Protein AF-A0A2C5R120-F1 (afdb_monomer_lite)

Radius of gyration: 17.55 Å; chains: 1; bounding box: 28×35×44 Å

Organism: NCBI:txid1890302

Foldseek 3Di:
DDDDDDDDDDDDPVVVVVVVVCVCVVVVLVVQLVVVQVVCCVVPVDGDDPVVSVVVVVD

InterPro domains:
  IPR021027 Transposase, putative, helix-turn-helix domain [PF12323] (1-45)

pLDDT: mean 92.47, std 5.33, range [69.62, 98.12]

Sequence (59 aa):
MILAKKVRLIPTPEQEKVLRNHAGAARFAYNYCKRMSDRYYKLFGKSVSQLALQKRFTK

Secondary structure (DSSP, 8-state):
------------HHHHHHHHHHTTHHHHHHHHHHHHHHHHHHHHSSPPPHHHHHHHH--

Structure (mmCIF, N/CA/C/O backbone):
data_AF-A0A2C5R120-F1
#
_entry.id   AF-A0A2C5R120-F1
#
loop_
_atom_site.group_PDB
_atom_site.id
_atom_site.type_symbol
_atom_site.label_atom_id
_atom_site.label_alt_id
_atom_site.label_comp_id
_atom_site.label_asym_id
_atom_site.label_entity_id
_atom_site.label_seq_id
_atom_site.pdbx_PDB_ins_code
_atom_site.Cartn_x
_atom_site.Cartn_y
_atom_site.Cartn_z
_atom_site.occupancy
_atom_site.B_iso_or_equiv
_atom_site.auth_seq_id
_atom_site.auth_comp_id
_atom_site.auth_asym_id
_atom_site.auth_atom_id
_atom_site.pdbx_PDB_model_num
ATOM 1 N N . MET A 1 1 ? -6.050 -26.919 7.582 1.00 71.31 1 MET A N 1
ATOM 2 C CA . MET A 1 1 ? -7.126 -25.908 7.459 1.00 71.31 1 MET A CA 1
ATOM 3 C C . MET A 1 1 ? -6.769 -24.744 8.371 1.00 71.31 1 MET A C 1
ATOM 5 O O . MET A 1 1 ? -6.521 -24.997 9.541 1.00 71.31 1 MET A O 1
ATOM 9 N N . ILE A 1 2 ? -6.654 -23.512 7.868 1.00 80.69 2 ILE A N 1
ATOM 10 C CA . ILE A 1 2 ? -6.374 -22.354 8.736 1.00 80.69 2 ILE A CA 1
ATOM 11 C C . ILE A 1 2 ? -7.693 -21.940 9.399 1.00 80.69 2 ILE A C 1
ATOM 13 O O . ILE A 1 2 ? -8.638 -21.573 8.705 1.00 80.69 2 ILE A O 1
ATOM 17 N N . LEU A 1 3 ? -7.770 -22.031 10.729 1.00 85.75 3 LEU A N 1
ATOM 18 C CA . LEU A 1 3 ? -8.904 -21.531 11.509 1.00 85.75 3 LEU A CA 1
ATOM 19 C C . LEU A 1 3 ? -8.751 -20.018 11.700 1.00 85.75 3 LEU A C 1
ATOM 21 O O . LEU A 1 3 ? -7.758 -19.560 12.259 1.00 85.75 3 LEU A O 1
ATOM 25 N N . ALA A 1 4 ? -9.735 -19.242 11.246 1.00 91.75 4 ALA A N 1
ATOM 26 C CA . ALA A 1 4 ? -9.773 -17.794 11.439 1.00 91.75 4 ALA A CA 1
ATOM 27 C C . ALA A 1 4 ? -10.852 -17.416 12.463 1.00 91.75 4 ALA A C 1
ATOM 29 O O . ALA A 1 4 ? -11.987 -17.886 12.382 1.00 91.75 4 ALA A O 1
ATOM 30 N N . LYS A 1 5 ? -10.515 -16.526 13.405 1.00 92.75 5 LYS A N 1
ATOM 31 C CA . LYS A 1 5 ? -11.466 -15.954 14.369 1.00 92.75 5 LYS A CA 1
ATOM 32 C C . LYS A 1 5 ? -11.823 -14.528 13.953 1.00 92.75 5 LYS A C 1
ATOM 34 O O . LYS A 1 5 ? -10.954 -13.663 13.900 1.00 92.75 5 LYS A O 1
ATOM 39 N N . LYS A 1 6 ? -13.105 -14.272 13.681 1.00 93.69 6 LYS A N 1
ATOM 40 C CA . LYS A 1 6 ? -13.616 -12.926 13.382 1.00 93.69 6 LYS A CA 1
ATOM 41 C C . LYS A 1 6 ? -14.055 -12.244 14.677 1.00 93.69 6 LYS A C 1
ATOM 43 O O . LYS A 1 6 ? -14.912 -12.765 15.384 1.00 93.69 6 LYS A O 1
ATOM 48 N N . VAL A 1 7 ? -13.490 -11.076 14.970 1.00 94.38 7 VAL A N 1
ATOM 49 C CA . VAL A 1 7 ? -13.827 -10.261 16.148 1.00 94.38 7 VAL A CA 1
ATOM 50 C C . VAL A 1 7 ? -14.192 -8.852 15.683 1.00 94.38 7 VAL A C 1
ATOM 52 O O . VAL A 1 7 ? -13.580 -8.329 14.752 1.00 94.38 7 VAL A O 1
ATOM 55 N N . ARG A 1 8 ? -15.215 -8.245 16.295 1.00 93.69 8 ARG A N 1
ATOM 56 C CA . ARG A 1 8 ? -15.591 -6.847 16.044 1.00 93.69 8 ARG A CA 1
ATOM 57 C C . ARG A 1 8 ? -14.683 -5.923 16.855 1.00 93.69 8 ARG A C 1
ATOM 59 O O . ARG A 1 8 ? -14.555 -6.108 18.059 1.00 93.69 8 ARG A O 1
ATOM 66 N N . LEU A 1 9 ? -14.104 -4.920 16.201 1.00 92.25 9 LEU A N 1
ATOM 67 C CA . LEU A 1 9 ? -13.391 -3.833 16.871 1.00 92.25 9 LEU A CA 1
ATOM 68 C C . LEU A 1 9 ? -14.379 -2.724 17.257 1.00 92.25 9 LEU A C 1
ATOM 70 O O . LEU A 1 9 ? -15.313 -2.450 16.504 1.00 92.25 9 LEU A O 1
ATOM 74 N N . ILE A 1 10 ? -14.157 -2.089 18.408 1.00 96.56 10 ILE A N 1
ATOM 75 C CA . ILE A 1 10 ? -14.897 -0.907 18.875 1.00 96.56 10 ILE A CA 1
ATOM 76 C C . ILE A 1 10 ? -13.869 0.228 19.008 1.00 96.56 10 ILE A C 1
ATOM 78 O O . ILE A 1 10 ? -13.285 0.390 20.079 1.00 96.56 10 ILE A O 1
ATOM 82 N N . PRO A 1 11 ? -13.539 0.923 17.903 1.00 95.50 11 PRO A N 1
ATOM 83 C CA . PRO A 1 11 ? -12.481 1.925 17.905 1.00 95.50 11 PRO A CA 1
ATOM 84 C C . PRO A 1 11 ? -12.921 3.227 18.587 1.00 95.50 11 PRO A C 1
ATOM 86 O O . PRO A 1 11 ? -14.093 3.601 18.537 1.00 95.50 11 PRO A O 1
ATOM 89 N N . THR A 1 12 ? -11.968 3.955 19.169 1.00 98.12 12 THR A N 1
ATOM 90 C CA . THR A 1 12 ? -12.163 5.370 19.529 1.00 98.12 12 THR A CA 1
ATOM 91 C C . THR A 1 12 ? -12.275 6.235 18.261 1.00 98.12 12 THR A C 1
ATOM 93 O O . THR A 1 12 ? -11.835 5.805 17.189 1.00 98.12 12 THR A O 1
ATOM 96 N N . PRO A 1 13 ? -12.795 7.475 18.344 1.00 97.38 13 PRO A N 1
ATOM 97 C CA . PRO A 1 13 ? -12.880 8.363 17.179 1.00 97.38 13 PRO A CA 1
ATOM 98 C C . PRO A 1 13 ? -11.538 8.572 16.450 1.00 97.38 13 PRO A C 1
ATOM 100 O O . PRO A 1 13 ? -11.484 8.607 15.220 1.00 97.38 13 PRO A O 1
ATOM 103 N N . GLU A 1 14 ? -10.430 8.651 17.192 1.00 96.94 14 GLU A N 1
ATOM 104 C CA . GLU A 1 14 ? -9.082 8.773 16.621 1.00 96.94 14 GLU A CA 1
ATOM 105 C C . GLU A 1 14 ? -8.654 7.506 15.870 1.00 96.94 14 GLU A C 1
ATOM 107 O O . GLU A 1 14 ? -8.143 7.579 14.749 1.00 96.94 14 GLU A O 1
ATOM 112 N N . GLN A 1 15 ? -8.912 6.332 16.453 1.00 95.69 15 GLN A N 1
ATOM 113 C CA . GLN A 1 15 ? -8.610 5.044 15.829 1.00 95.69 15 GLN A CA 1
ATOM 114 C C . GLN A 1 15 ? -9.432 4.834 14.556 1.00 95.69 15 GLN A C 1
ATOM 116 O O . GLN A 1 15 ? -8.903 4.362 13.550 1.00 95.69 15 GLN A O 1
ATOM 121 N N . GLU A 1 16 ? -10.708 5.217 14.565 1.00 94.88 16 GLU A N 1
ATOM 122 C CA . GLU A 1 16 ? -11.568 5.123 13.388 1.00 94.88 16 GLU A CA 1
ATOM 123 C C . GLU A 1 16 ? -11.036 5.979 12.233 1.00 94.88 16 GLU A C 1
ATOM 125 O O . GLU A 1 16 ? -10.977 5.510 11.092 1.00 94.88 16 GLU A O 1
ATOM 130 N N . LYS A 1 17 ? -10.579 7.204 12.522 1.00 93.00 17 LYS A N 1
ATOM 131 C CA . LYS A 1 17 ? -9.955 8.079 11.523 1.00 93.00 17 LYS A CA 1
ATOM 132 C C . LYS A 1 17 ? -8.730 7.417 10.889 1.00 93.00 17 LYS A C 1
ATOM 134 O O . LYS A 1 17 ? -8.609 7.401 9.665 1.00 93.00 17 LYS A O 1
ATOM 139 N N . VAL A 1 18 ? -7.850 6.826 11.698 1.00 93.12 18 VAL A N 1
ATOM 140 C CA . VAL A 1 18 ? -6.658 6.111 11.211 1.00 93.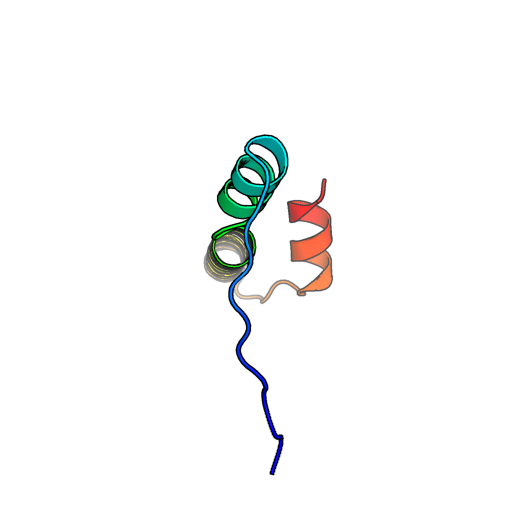12 18 VAL A CA 1
ATOM 141 C C . VAL A 1 18 ? -7.052 4.901 10.356 1.00 93.12 18 VAL A C 1
ATOM 143 O O . VAL A 1 18 ? -6.554 4.749 9.240 1.00 93.12 18 VAL A O 1
ATOM 146 N N . LEU A 1 19 ? -7.996 4.078 10.819 1.00 91.81 19 LEU A N 1
ATOM 147 C CA . LEU A 1 19 ? -8.484 2.911 10.075 1.00 91.81 19 LEU A CA 1
ATOM 148 C C . LEU A 1 19 ? -9.070 3.298 8.712 1.00 91.81 19 LEU A C 1
ATOM 150 O O . LEU A 1 19 ? -8.751 2.666 7.704 1.00 91.81 19 LEU A O 1
ATOM 154 N N . ARG A 1 20 ? -9.884 4.358 8.663 1.00 88.62 20 ARG A N 1
ATOM 155 C CA . ARG A 1 20 ? -10.458 4.877 7.413 1.00 88.62 20 ARG A CA 1
ATOM 156 C C . ARG A 1 20 ? -9.388 5.451 6.483 1.00 88.62 20 ARG A C 1
ATOM 158 O O . ARG A 1 20 ? -9.461 5.208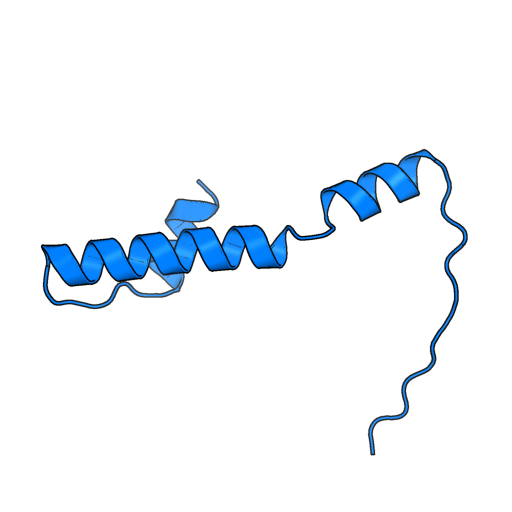 5.285 1.00 88.62 20 ARG A O 1
ATOM 165 N N . ASN A 1 21 ? -8.372 6.133 7.012 1.00 86.62 21 ASN A N 1
ATOM 166 C CA . ASN A 1 21 ? -7.255 6.645 6.208 1.00 86.62 21 ASN A CA 1
ATOM 167 C C . ASN A 1 21 ? -6.432 5.519 5.560 1.00 86.62 21 ASN A C 1
ATOM 169 O O . ASN A 1 21 ? -5.914 5.682 4.456 1.00 86.62 21 ASN A O 1
ATOM 173 N N . HIS A 1 22 ? -6.308 4.373 6.232 1.00 88.50 22 HIS A N 1
ATOM 174 C CA . HIS A 1 22 ? -5.620 3.205 5.682 1.00 88.50 22 HIS A CA 1
ATOM 175 C C . HIS A 1 22 ? -6.516 2.330 4.801 1.00 88.50 22 HIS A C 1
ATOM 177 O O . HIS A 1 22 ? -6.001 1.541 3.998 1.00 88.50 22 HIS A O 1
ATOM 183 N N . ALA A 1 23 ? -7.840 2.468 4.906 1.00 88.25 23 ALA A N 1
ATOM 184 C CA . ALA A 1 23 ? -8.775 1.759 4.050 1.00 88.25 23 ALA A CA 1
ATOM 185 C C . ALA A 1 23 ? -8.507 2.125 2.582 1.00 88.25 23 ALA A C 1
ATOM 187 O O . ALA A 1 23 ? -8.655 3.263 2.151 1.00 88.25 23 ALA A O 1
ATOM 188 N N . GLY A 1 24 ? -8.062 1.140 1.801 1.00 86.00 24 GLY A N 1
ATOM 189 C CA . GLY A 1 24 ? -7.730 1.337 0.390 1.00 86.00 24 GLY A CA 1
ATOM 190 C C . GLY A 1 24 ? -6.299 1.804 0.106 1.00 86.00 24 GLY A C 1
ATOM 191 O O . GLY A 1 24 ? -5.933 1.858 -1.067 1.00 86.00 24 GLY A O 1
ATOM 192 N N . ALA A 1 25 ? -5.450 2.031 1.116 1.00 90.00 25 ALA A N 1
ATOM 193 C CA . ALA A 1 25 ? -4.045 2.407 0.909 1.00 90.00 25 ALA A CA 1
ATOM 194 C C . ALA A 1 25 ? -3.282 1.366 0.064 1.00 90.00 25 ALA A C 1
ATOM 196 O O . ALA A 1 25 ? -2.575 1.713 -0.884 1.00 90.00 25 ALA A O 1
ATOM 197 N N . ALA A 1 26 ? -3.506 0.074 0.329 1.00 89.81 26 ALA A N 1
ATOM 198 C CA . ALA A 1 26 ? -2.931 -1.012 -0.467 1.00 89.81 26 ALA A CA 1
ATOM 199 C C . ALA A 1 26 ? -3.414 -0.984 -1.930 1.00 89.81 26 ALA A C 1
ATOM 201 O O . ALA A 1 26 ? -2.626 -1.173 -2.859 1.00 89.81 26 ALA A O 1
ATOM 202 N N . ARG A 1 27 ? -4.706 -0.699 -2.153 1.00 92.12 27 ARG A N 1
ATOM 203 C CA . ARG A 1 27 ? -5.287 -0.615 -3.501 1.00 92.12 27 ARG A CA 1
AT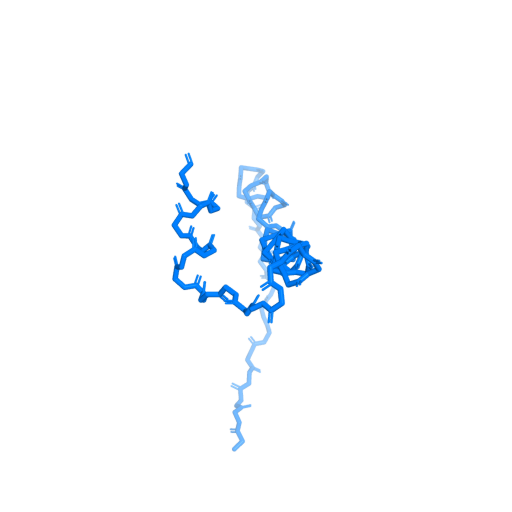OM 204 C C . ARG A 1 27 ? -4.739 0.586 -4.268 1.00 92.12 27 ARG A C 1
ATOM 206 O O . ARG A 1 27 ? -4.427 0.458 -5.451 1.00 92.12 27 ARG A O 1
ATOM 213 N N . PHE A 1 28 ? -4.589 1.721 -3.592 1.00 92.25 28 PHE A N 1
ATOM 214 C CA . PHE A 1 28 ? -3.976 2.925 -4.138 1.00 92.25 28 PHE A CA 1
ATOM 215 C C . PHE A 1 28 ? -2.529 2.668 -4.580 1.00 92.25 28 PHE A C 1
ATOM 217 O O . PHE A 1 28 ? -2.198 2.910 -5.743 1.00 92.25 28 PHE A O 1
ATOM 224 N N . ALA A 1 29 ? -1.702 2.095 -3.698 1.00 93.06 29 ALA A N 1
ATOM 225 C CA . ALA A 1 29 ? -0.311 1.762 -4.003 1.00 93.06 29 ALA A CA 1
ATOM 226 C C . ALA A 1 29 ? -0.199 0.806 -5.203 1.00 93.06 29 ALA A C 1
ATOM 228 O O . ALA A 1 29 ? 0.588 1.042 -6.123 1.00 93.06 29 ALA A O 1
ATOM 229 N N . TYR A 1 30 ? -1.041 -0.232 -5.246 1.00 93.38 30 TYR A N 1
ATOM 230 C CA . TYR A 1 30 ? -1.088 -1.158 -6.377 1.00 93.38 30 TYR A CA 1
ATOM 231 C C . TYR A 1 30 ? -1.415 -0.443 -7.694 1.00 93.38 30 TYR A C 1
ATOM 233 O O . TYR A 1 30 ? -0.688 -0.590 -8.678 1.00 93.38 30 TYR A O 1
ATOM 241 N N . ASN A 1 31 ? -2.488 0.354 -7.720 1.00 95.50 31 ASN A N 1
ATOM 242 C CA . ASN A 1 31 ? -2.932 1.047 -8.931 1.00 95.50 31 ASN A CA 1
ATOM 243 C C . ASN A 1 31 ? -1.877 2.033 -9.443 1.00 95.50 31 ASN A C 1
ATOM 245 O O . ASN A 1 31 ? -1.637 2.112 -10.651 1.00 95.50 31 ASN A O 1
ATOM 249 N N . TYR A 1 32 ? -1.214 2.753 -8.534 1.00 94.81 32 TYR A N 1
ATOM 250 C CA . TYR A 1 32 ? -0.105 3.633 -8.883 1.00 94.81 32 TYR A CA 1
ATOM 251 C C . TYR A 1 32 ? 1.024 2.859 -9.578 1.00 94.81 32 TYR A C 1
ATOM 253 O O . TYR A 1 32 ? 1.425 3.216 -10.690 1.00 94.81 32 TYR A O 1
ATOM 261 N N . CYS A 1 33 ? 1.508 1.783 -8.949 1.00 95.25 33 CYS A N 1
ATOM 262 C CA . CYS A 1 33 ? 2.621 0.987 -9.463 1.00 95.25 33 CYS A CA 1
ATOM 263 C C . CYS A 1 33 ? 2.271 0.307 -10.792 1.00 95.25 33 CYS A C 1
ATOM 265 O O . CYS A 1 33 ? 3.088 0.318 -11.715 1.00 95.25 33 CYS A O 1
ATOM 267 N N . LYS A 1 34 ? 1.047 -0.217 -10.928 1.00 95.50 34 LYS A N 1
ATOM 268 C CA . LYS A 1 34 ? 0.558 -0.839 -12.165 1.00 95.50 34 LYS A CA 1
ATOM 269 C C . LYS A 1 34 ? 0.545 0.157 -13.323 1.00 95.50 34 LYS A C 1
ATOM 271 O O . LYS A 1 34 ? 1.159 -0.106 -14.353 1.00 95.50 34 LYS A O 1
ATOM 276 N N . ARG A 1 35 ? -0.049 1.339 -13.121 1.00 96.00 35 ARG A N 1
ATOM 277 C CA . ARG A 1 35 ? -0.080 2.411 -14.130 1.00 96.00 35 ARG A CA 1
ATOM 278 C C . ARG A 1 35 ? 1.324 2.835 -14.565 1.00 96.00 35 ARG A C 1
ATOM 280 O O . ARG A 1 35 ? 1.556 3.078 -15.747 1.00 96.00 35 ARG A O 1
ATOM 287 N N . MET A 1 36 ? 2.256 2.936 -13.619 1.00 95.12 36 MET A N 1
ATOM 288 C CA . MET A 1 36 ? 3.646 3.284 -13.915 1.00 95.12 36 MET A CA 1
ATOM 289 C C . MET A 1 36 ? 4.358 2.203 -14.725 1.00 95.12 36 MET A C 1
ATOM 291 O O . MET A 1 36 ? 5.031 2.534 -15.699 1.00 95.12 36 MET A O 1
ATOM 295 N N . SER A 1 37 ? 4.179 0.937 -14.348 1.00 95.56 37 SER A N 1
ATOM 296 C CA . SER A 1 37 ? 4.738 -0.203 -15.076 1.00 95.56 37 SER A CA 1
ATOM 297 C C . SER A 1 37 ? 4.217 -0.255 -16.514 1.00 95.56 37 SER A C 1
ATOM 299 O O . SER A 1 37 ? 5.006 -0.309 -17.455 1.00 95.56 37 SER A O 1
ATOM 301 N N . ASP A 1 38 ? 2.900 -0.112 -16.698 1.00 96.75 38 ASP A N 1
ATOM 302 C CA . ASP A 1 38 ? 2.268 -0.141 -18.021 1.00 96.75 38 ASP A CA 1
ATOM 303 C C . ASP A 1 38 ? 2.764 1.007 -18.909 1.00 96.75 38 ASP A C 1
ATOM 305 O O . ASP A 1 38 ? 3.064 0.809 -20.086 1.00 96.75 38 ASP A O 1
ATOM 309 N N . ARG A 1 39 ? 2.898 2.216 -18.347 1.00 96.31 39 ARG A N 1
ATOM 310 C CA . ARG A 1 39 ? 3.447 3.366 -19.078 1.00 96.31 39 ARG A CA 1
ATOM 311 C C . ARG A 1 39 ? 4.902 3.137 -19.476 1.00 96.31 39 ARG A C 1
ATOM 313 O O . ARG A 1 39 ? 5.277 3.475 -20.594 1.00 96.31 39 ARG A O 1
ATOM 320 N N . TYR A 1 40 ? 5.715 2.591 -18.578 1.00 96.56 40 TYR A N 1
ATOM 321 C CA . TYR A 1 40 ? 7.124 2.337 -18.857 1.00 96.56 40 TYR A CA 1
ATOM 322 C C . TYR A 1 40 ? 7.289 1.286 -19.957 1.00 96.56 40 TYR A C 1
ATOM 324 O O . TYR A 1 40 ? 8.054 1.496 -20.895 1.00 96.56 40 TYR A O 1
ATOM 332 N N . TYR A 1 41 ? 6.505 0.209 -19.906 1.00 97.31 41 TYR A N 1
ATOM 333 C CA . TYR A 1 41 ? 6.522 -0.806 -20.952 1.00 97.31 41 TYR A CA 1
ATOM 334 C C . TYR A 1 41 ? 6.130 -0.228 -22.317 1.00 97.31 41 TYR A C 1
ATOM 336 O O . TYR A 1 41 ? 6.824 -0.469 -23.299 1.00 97.31 41 TYR A O 1
ATOM 344 N N . LYS A 1 42 ? 5.085 0.608 -22.381 1.00 97.62 42 LYS A N 1
ATOM 345 C CA . LYS A 1 42 ? 4.673 1.270 -23.632 1.00 97.62 42 LYS A CA 1
ATOM 346 C C . LYS A 1 42 ? 5.754 2.172 -24.237 1.00 97.62 42 LYS A C 1
ATOM 348 O O . LYS A 1 42 ? 5.805 2.302 -25.451 1.00 97.62 42 LYS A O 1
ATOM 353 N N . LEU A 1 43 ? 6.582 2.810 -23.408 1.00 97.19 43 LEU A N 1
ATOM 354 C CA . LEU A 1 43 ? 7.617 3.742 -23.868 1.00 97.19 43 LEU A CA 1
ATOM 355 C C . LEU A 1 43 ? 8.940 3.053 -24.219 1.00 97.19 43 LEU A C 1
ATOM 357 O O . LEU A 1 43 ? 9.633 3.503 -25.124 1.00 97.19 43 LEU A O 1
ATOM 361 N N . PHE A 1 44 ? 9.303 1.990 -23.497 1.00 96.38 44 PHE A N 1
ATOM 362 C CA . PHE A 1 44 ? 10.648 1.406 -23.561 1.00 96.38 44 PHE A CA 1
ATOM 363 C C . PHE A 1 44 ? 10.671 -0.078 -23.949 1.00 96.38 44 PHE A C 1
ATOM 365 O O . PHE A 1 44 ? 11.751 -0.652 -24.078 1.00 96.38 44 PHE A O 1
ATOM 372 N N . GLY A 1 45 ? 9.510 -0.728 -24.078 1.00 96.81 45 GLY A N 1
ATOM 373 C CA . GLY A 1 45 ? 9.388 -2.157 -24.395 1.00 96.81 45 GLY A CA 1
ATOM 374 C C . GLY A 1 45 ? 9.918 -3.101 -23.308 1.00 96.81 45 GLY A C 1
ATOM 375 O O . GLY A 1 45 ? 10.098 -4.290 -23.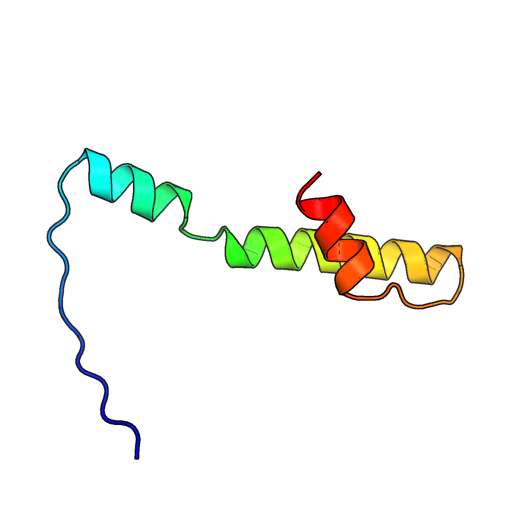559 1.00 96.81 45 GLY A O 1
ATOM 376 N N . LYS A 1 46 ? 10.202 -2.591 -22.102 1.00 94.88 46 LYS A N 1
ATOM 377 C CA . LYS A 1 46 ? 10.813 -3.339 -20.990 1.00 94.88 46 LYS A CA 1
ATOM 378 C C . LYS A 1 46 ? 9.981 -3.217 -19.720 1.00 94.88 46 LYS A C 1
ATOM 380 O O . LYS A 1 46 ? 9.277 -2.230 -19.523 1.00 94.88 46 LYS A O 1
ATOM 385 N N . SER A 1 47 ? 10.059 -4.220 -18.852 1.00 91.44 47 SER A N 1
ATOM 386 C CA . SER A 1 47 ? 9.422 -4.185 -17.534 1.00 91.44 47 SER A CA 1
ATOM 387 C C . SER A 1 47 ? 10.273 -3.405 -16.526 1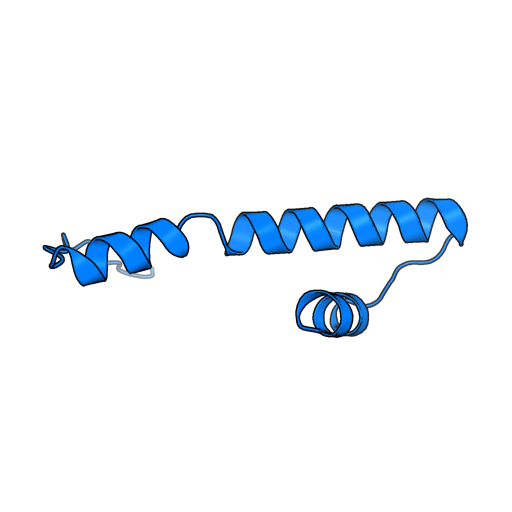.00 91.44 47 SER A C 1
ATOM 389 O O . SER A 1 47 ? 11.500 -3.366 -16.613 1.00 91.44 47 SER A O 1
ATOM 391 N N . VAL A 1 48 ? 9.613 -2.779 -15.548 1.00 94.00 48 VAL A N 1
ATOM 392 C CA . VAL A 1 48 ? 10.277 -2.147 -14.397 1.00 94.00 48 VAL A CA 1
ATOM 393 C C . VAL A 1 48 ? 10.278 -3.126 -13.234 1.00 94.00 48 VAL A C 1
ATOM 395 O O . VAL A 1 48 ? 9.260 -3.761 -12.955 1.00 94.00 48 VAL A O 1
ATOM 398 N 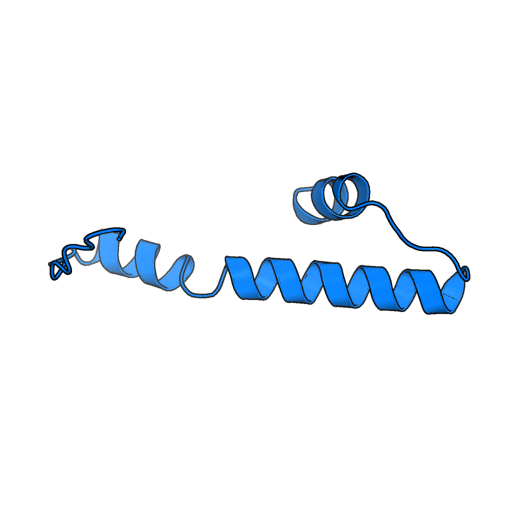N . SER A 1 49 ? 11.400 -3.224 -12.522 1.00 94.75 49 SER A N 1
ATOM 399 C CA . SER A 1 49 ? 11.468 -4.051 -11.321 1.00 94.75 49 SER A CA 1
ATOM 400 C C . SER A 1 49 ? 10.575 -3.498 -10.208 1.00 94.75 49 SER A C 1
ATOM 402 O O . SER A 1 49 ? 10.421 -2.285 -10.029 1.00 94.75 49 SER A O 1
ATOM 404 N N . GLN A 1 50 ? 10.019 -4.398 -9.401 1.00 92.25 50 GLN A N 1
ATOM 405 C CA . GLN A 1 50 ? 9.197 -4.031 -8.249 1.00 92.25 50 GLN A CA 1
ATOM 406 C C . GLN A 1 50 ? 9.940 -3.091 -7.287 1.00 92.25 50 GLN A C 1
ATOM 408 O O . GLN A 1 50 ? 9.365 -2.105 -6.831 1.00 92.25 50 GLN A O 1
ATOM 413 N N . LEU A 1 51 ? 11.223 -3.357 -7.016 1.00 93.94 51 LEU A N 1
ATOM 414 C CA . LEU A 1 51 ? 12.039 -2.537 -6.117 1.00 93.94 51 LEU A CA 1
ATOM 415 C C . LEU A 1 51 ? 12.190 -1.098 -6.631 1.00 93.94 51 LEU A C 1
ATOM 417 O O . LEU A 1 51 ? 12.137 -0.152 -5.846 1.00 93.94 51 LEU A O 1
ATOM 421 N N . ALA A 1 52 ? 12.351 -0.914 -7.944 1.00 93.75 52 ALA A N 1
ATOM 422 C CA . ALA A 1 52 ? 12.431 0.416 -8.539 1.00 93.75 52 ALA A CA 1
ATOM 423 C C . ALA A 1 52 ? 11.094 1.172 -8.423 1.00 93.75 52 ALA A C 1
ATOM 425 O O . ALA A 1 52 ? 11.090 2.358 -8.090 1.00 93.75 52 ALA A O 1
ATOM 426 N N . LEU A 1 53 ? 9.962 0.486 -8.626 1.00 94.31 53 LEU A N 1
ATOM 427 C CA . LEU A 1 53 ? 8.629 1.070 -8.430 1.00 94.31 53 LEU A CA 1
ATOM 428 C C . LEU A 1 53 ? 8.388 1.463 -6.967 1.00 94.31 53 LEU A C 1
ATOM 430 O O . LEU A 1 53 ? 7.902 2.563 -6.712 1.00 94.31 53 LEU A O 1
ATOM 434 N N . GLN A 1 54 ? 8.782 0.611 -6.016 1.00 91.56 54 GLN A N 1
ATOM 435 C CA . GLN A 1 54 ? 8.672 0.894 -4.582 1.00 91.56 54 GLN A CA 1
ATOM 436 C C . GLN A 1 54 ? 9.494 2.120 -4.184 1.00 91.56 54 GLN A C 1
ATOM 438 O O . GLN A 1 54 ? 8.935 3.055 -3.618 1.00 91.56 54 GLN A O 1
ATOM 443 N N . LYS A 1 55 ? 10.780 2.174 -4.567 1.00 93.75 55 LYS A N 1
ATOM 444 C CA . LYS A 1 55 ? 11.661 3.325 -4.290 1.00 93.75 55 LYS A CA 1
ATOM 445 C C . LYS A 1 55 ? 11.110 4.646 -4.825 1.00 93.75 55 LYS A C 1
ATOM 447 O O . LYS A 1 55 ? 11.409 5.691 -4.261 1.00 93.75 55 LYS A O 1
ATOM 452 N N . ARG A 1 56 ? 10.353 4.611 -5.925 1.00 91.12 56 ARG A N 1
ATOM 453 C CA . ARG A 1 56 ? 9.715 5.794 -6.514 1.00 91.12 56 ARG A CA 1
ATOM 454 C C . ARG A 1 56 ? 8.382 6.149 -5.856 1.00 91.12 56 ARG A C 1
ATOM 456 O O . ARG A 1 56 ? 8.005 7.308 -5.890 1.00 91.12 56 ARG A O 1
ATOM 463 N N . PHE A 1 57 ? 7.654 5.171 -5.324 1.00 90.81 57 PHE A N 1
ATOM 464 C CA . PHE A 1 57 ? 6.383 5.405 -4.636 1.00 90.81 57 PHE A CA 1
ATOM 465 C C . PHE A 1 57 ? 6.578 5.974 -3.225 1.00 90.81 57 PHE A C 1
ATOM 467 O O . PHE A 1 57 ? 5.744 6.742 -2.764 1.00 90.81 57 PHE A O 1
ATOM 474 N N . THR A 1 58 ? 7.662 5.593 -2.543 1.00 89.19 58 THR A N 1
ATOM 475 C CA . THR A 1 58 ? 7.957 6.009 -1.161 1.00 89.19 58 THR A CA 1
ATOM 476 C C . THR A 1 58 ? 8.905 7.208 -1.052 1.00 89.19 58 THR A C 1
ATOM 478 O O . THR A 1 58 ? 9.292 7.553 0.061 1.00 89.19 58 THR A O 1
ATOM 481 N N . LYS A 1 59 ? 9.340 7.782 -2.179 1.00 69.62 59 LYS A N 1
ATOM 482 C CA . LYS A 1 59 ? 10.123 9.026 -2.246 1.00 69.62 59 LYS A CA 1
ATOM 483 C C . LYS A 1 59 ? 9.200 10.188 -2.563 1.00 69.62 59 LYS A C 1
ATOM 485 O O . LYS A 1 59 ? 9.434 11.262 -1.978 1.00 69.62 59 LYS A O 1
#